Protein AF-A0A0A5GGN8-F1 (afdb_monomer_lite)

InterPro domains:
  IPR056944 Tubby, C-terminal domain-like [PF23728] (2-121)

Radius of gyration: 14.26 Å; chains: 1; bounding box: 34×35×41 Å

Secondary structure (DSSP, 8-state):
-EEEEE-TTS-EEEEEEE---TTS--EEEEEEEETTEEEEEEEE----TTT-EEEEEEETTEEEEEEE-TTS-EEEEETTEEEEEEE---PTTT--EEEE--GGGGGGHHHHHHHHHHHHH--

Structure (mmCIF, N/CA/C/O backbone):
data_AF-A0A0A5GGN8-F1
#
_entry.id   AF-A0A0A5GGN8-F1
#
loop_
_atom_site.group_PDB
_atom_site.id
_atom_site.type_symbol
_atom_site.label_atom_id
_atom_site.label_alt_id
_atom_site.label_comp_id
_atom_site.label_asym_id
_atom_site.label_entity_id
_atom_site.label_seq_id
_atom_site.pdbx_PDB_ins_code
_atom_site.Cartn_x
_atom_site.Cartn_y
_atom_site.Cartn_z
_atom_site.occupancy
_atom_site.B_iso_or_equiv
_atom_site.auth_seq_id
_atom_site.auth_comp_id
_atom_site.auth_asym_id
_atom_site.auth_atom_id
_atom_site.pdbx_PDB_model_num
ATOM 1 N N . MET A 1 1 ? 12.931 9.488 -6.369 1.00 55.62 1 MET A N 1
ATOM 2 C CA . MET A 1 1 ? 13.111 8.189 -7.043 1.00 55.62 1 MET A CA 1
ATOM 3 C C . MET A 1 1 ? 11.741 7.690 -7.489 1.00 55.62 1 MET A C 1
ATOM 5 O O . MET A 1 1 ? 10.771 8.008 -6.806 1.00 55.62 1 MET A O 1
ATOM 9 N N . ASN A 1 2 ? 11.648 7.001 -8.629 1.00 77.00 2 ASN A N 1
ATOM 10 C CA . ASN A 1 2 ? 10.396 6.397 -9.100 1.00 77.00 2 ASN A CA 1
ATOM 11 C C . ASN A 1 2 ? 10.484 4.890 -8.846 1.00 77.00 2 ASN A C 1
ATOM 13 O O . ASN A 1 2 ? 11.483 4.284 -9.232 1.00 77.00 2 ASN A O 1
ATOM 17 N N . TYR A 1 3 ? 9.489 4.304 -8.186 1.00 88.38 3 TYR A N 1
ATOM 18 C CA . TYR A 1 3 ? 9.378 2.851 -8.049 1.00 88.38 3 TYR A CA 1
ATOM 19 C C . TYR A 1 3 ? 8.336 2.343 -9.040 1.00 88.38 3 TYR A C 1
ATOM 21 O O . TYR A 1 3 ? 7.300 2.978 -9.224 1.00 88.38 3 TYR A O 1
ATOM 29 N N . GLN A 1 4 ? 8.631 1.229 -9.702 1.00 93.38 4 GLN A N 1
ATOM 30 C CA . GLN A 1 4 ? 7.797 0.667 -10.755 1.00 93.38 4 GLN A CA 1
ATOM 31 C C . GLN A 1 4 ? 7.726 -0.848 -10.600 1.00 93.38 4 GLN A C 1
ATOM 33 O O . GLN A 1 4 ? 8.740 -1.499 -10.349 1.00 93.38 4 GLN A O 1
ATOM 38 N N . VAL A 1 5 ? 6.532 -1.391 -10.809 1.00 93.00 5 VAL A N 1
ATOM 39 C CA . VAL A 1 5 ? 6.290 -2.824 -10.973 1.00 93.00 5 VAL A CA 1
ATOM 40 C C . VAL A 1 5 ? 5.745 -3.042 -12.376 1.00 93.00 5 VAL A C 1
ATOM 42 O O . VAL A 1 5 ? 4.885 -2.283 -12.836 1.00 93.00 5 VAL A O 1
ATOM 45 N N . THR A 1 6 ? 6.249 -4.067 -13.057 1.00 94.50 6 THR A N 1
ATOM 46 C CA . THR A 1 6 ? 5.757 -4.487 -14.371 1.00 94.50 6 THR A CA 1
ATOM 47 C C . THR A 1 6 ? 5.229 -5.909 -14.332 1.00 94.50 6 THR A C 1
ATOM 49 O O . THR A 1 6 ? 5.710 -6.728 -13.549 1.00 94.50 6 THR A O 1
ATOM 52 N N . ASP A 1 7 ? 4.278 -6.209 -15.209 1.00 92.12 7 ASP A N 1
ATOM 53 C CA . ASP A 1 7 ? 3.859 -7.580 -15.479 1.00 92.12 7 ASP A CA 1
ATOM 54 C C . ASP A 1 7 ? 4.914 -8.348 -16.310 1.00 92.12 7 ASP A C 1
ATOM 56 O O . ASP A 1 7 ? 5.988 -7.836 -16.650 1.00 92.12 7 ASP A O 1
ATOM 60 N N . ALA A 1 8 ? 4.595 -9.595 -16.667 1.00 93.31 8 ALA A N 1
ATOM 61 C CA . ALA A 1 8 ? 5.447 -10.438 -17.507 1.00 93.31 8 ALA A CA 1
ATOM 62 C C . ALA A 1 8 ? 5.650 -9.892 -18.938 1.00 93.31 8 ALA A C 1
ATOM 64 O O . ALA A 1 8 ? 6.623 -10.253 -19.598 1.00 93.31 8 ALA A O 1
ATOM 65 N N . ASN A 1 9 ? 4.763 -9.010 -19.406 1.00 94.56 9 ASN A N 1
ATOM 66 C CA . ASN A 1 9 ? 4.820 -8.365 -20.718 1.00 94.56 9 ASN A CA 1
ATOM 67 C C . ASN A 1 9 ? 5.531 -7.001 -20.674 1.00 94.56 9 ASN A C 1
ATOM 69 O O . ASN A 1 9 ? 5.487 -6.258 -21.655 1.00 94.56 9 ASN A O 1
ATOM 73 N N . GLN A 1 10 ? 6.175 -6.667 -19.549 1.00 92.38 10 GLN A N 1
ATOM 74 C CA . GLN A 1 10 ? 6.828 -5.378 -19.293 1.00 92.38 10 GLN A CA 1
ATOM 75 C C . GLN A 1 10 ? 5.862 -4.180 -19.276 1.00 92.38 10 GLN A C 1
ATOM 77 O O . GLN A 1 10 ? 6.298 -3.031 -19.367 1.00 92.38 10 GLN A O 1
ATOM 82 N N . GLN A 1 11 ? 4.558 -4.422 -19.126 1.00 92.38 11 GLN A N 1
ATOM 83 C CA . GLN A 1 11 ? 3.569 -3.367 -18.937 1.00 92.38 11 GLN A CA 1
ATOM 84 C C . GLN A 1 11 ? 3.598 -2.890 -17.491 1.00 92.38 11 GLN A C 1
ATOM 86 O O . GLN A 1 11 ? 3.710 -3.690 -16.562 1.00 92.38 11 GLN A O 1
ATOM 91 N N . VAL A 1 12 ? 3.510 -1.576 -17.289 1.00 92.81 12 VAL A N 1
ATOM 92 C CA . VAL A 1 12 ? 3.482 -0.981 -15.950 1.00 92.81 12 VAL A CA 1
ATOM 93 C C . VAL A 1 12 ? 2.171 -1.342 -15.268 1.00 92.81 12 VAL A C 1
ATOM 95 O O . VAL A 1 12 ? 1.111 -0.992 -15.770 1.00 92.81 12 VAL A O 1
ATOM 98 N N . VAL A 1 13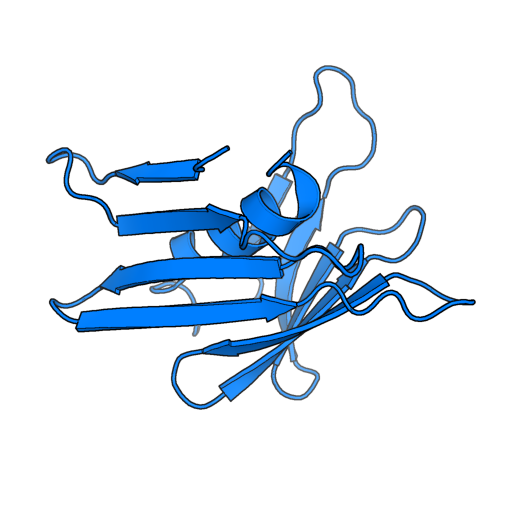 ? 2.253 -1.990 -14.106 1.00 95.25 13 VAL A N 1
ATOM 99 C CA . VAL A 1 13 ? 1.082 -2.279 -13.260 1.00 95.25 13 VAL A CA 1
ATOM 100 C C . VAL A 1 13 ? 1.015 -1.346 -12.061 1.00 95.25 13 VAL A C 1
ATOM 102 O O . VAL A 1 13 ? -0.068 -1.001 -11.612 1.00 95.25 13 VAL A O 1
ATOM 105 N N . PHE A 1 14 ? 2.162 -0.881 -11.569 1.00 95.88 14 PHE A N 1
ATOM 106 C CA . PHE A 1 14 ? 2.241 0.077 -10.473 1.00 95.88 14 PHE A CA 1
ATOM 107 C C . PHE A 1 14 ? 3.392 1.047 -10.714 1.00 95.88 14 PHE A C 1
ATOM 109 O O . PHE A 1 14 ? 4.488 0.639 -11.107 1.00 95.88 14 PHE A O 1
ATOM 116 N N . LEU A 1 15 ? 3.162 2.322 -10.434 1.00 94.75 15 LEU A N 1
ATOM 117 C CA . LEU A 1 15 ? 4.159 3.377 -10.504 1.00 94.75 15 LEU A CA 1
ATOM 118 C C . LEU A 1 15 ? 3.982 4.310 -9.315 1.00 94.75 15 LEU A C 1
ATOM 120 O O . LEU A 1 15 ? 2.885 4.801 -9.080 1.00 94.75 15 LEU A O 1
ATOM 124 N N . SER A 1 16 ? 5.065 4.624 -8.612 1.00 93.75 16 SER A N 1
ATOM 125 C CA . SER A 1 16 ? 5.063 5.699 -7.629 1.00 93.75 16 SER A CA 1
ATOM 126 C C . SER A 1 16 ? 6.058 6.791 -7.975 1.00 93.75 16 SER A C 1
ATOM 128 O O . SER A 1 16 ? 7.189 6.545 -8.405 1.00 93.75 16 SER A O 1
ATOM 130 N N . LYS A 1 17 ? 5.610 8.031 -7.785 1.00 90.88 17 LYS A N 1
ATOM 131 C CA . LYS A 1 17 ? 6.387 9.247 -8.001 1.00 90.88 17 LYS A CA 1
ATOM 132 C C . LYS A 1 17 ? 6.319 10.100 -6.752 1.00 90.88 17 LYS A C 1
ATOM 134 O O . LYS A 1 17 ? 5.241 10.458 -6.286 1.00 90.88 17 LYS A O 1
ATOM 139 N N . LYS A 1 18 ? 7.481 10.467 -6.224 1.00 87.06 18 LYS A N 1
ATOM 140 C CA . LYS A 1 18 ? 7.575 11.447 -5.141 1.00 87.06 18 LYS A CA 1
ATOM 141 C C . LYS A 1 18 ? 7.121 12.811 -5.662 1.00 87.06 18 LYS A C 1
ATOM 143 O O . LYS A 1 18 ? 7.646 13.281 -6.670 1.00 87.06 18 LYS A O 1
ATOM 148 N N . ALA A 1 19 ? 6.169 13.440 -4.986 1.00 81.94 19 ALA A N 1
ATOM 149 C CA . ALA A 1 19 ? 5.755 14.793 -5.312 1.00 81.94 19 ALA A CA 1
ATOM 150 C C . ALA A 1 19 ? 6.814 15.788 -4.821 1.00 81.94 19 ALA A C 1
ATOM 152 O O . ALA A 1 19 ? 7.322 15.694 -3.698 1.00 81.94 19 ALA A O 1
ATOM 153 N N . THR A 1 20 ? 7.153 16.753 -5.668 1.00 68.75 20 THR A N 1
ATOM 154 C CA . THR A 1 20 ? 8.090 17.821 -5.324 1.00 68.75 20 THR A CA 1
ATOM 155 C C . THR A 1 20 ? 7.342 18.856 -4.492 1.00 68.75 20 THR A C 1
ATOM 157 O O . THR A 1 20 ? 6.609 19.673 -5.040 1.00 68.75 20 THR A O 1
ATOM 160 N N . ASN A 1 21 ? 7.487 18.809 -3.167 1.00 63.97 21 ASN A N 1
ATOM 161 C CA . ASN A 1 21 ? 6.842 19.775 -2.281 1.00 63.97 21 ASN A CA 1
ATOM 162 C C . ASN A 1 21 ? 7.882 20.556 -1.452 1.00 63.97 21 ASN A C 1
ATOM 164 O O . ASN A 1 21 ? 8.660 19.929 -0.729 1.00 63.97 21 ASN A O 1
ATOM 168 N N . PRO A 1 22 ? 7.904 21.904 -1.516 1.00 57.00 22 PRO A N 1
ATOM 169 C CA . PRO A 1 22 ? 8.815 22.736 -0.725 1.00 57.00 22 PRO A CA 1
ATOM 170 C C . PRO A 1 22 ? 8.526 22.754 0.791 1.00 57.00 22 PRO A C 1
ATOM 172 O O . PRO A 1 22 ? 9.343 23.268 1.548 1.00 57.00 22 PRO A O 1
ATOM 175 N N . PHE A 1 23 ? 7.406 22.187 1.264 1.00 60.88 23 PHE A N 1
ATOM 176 C CA . PHE A 1 23 ? 6.967 22.265 2.670 1.00 60.88 23 PHE A CA 1
ATOM 177 C C . PHE A 1 23 ? 7.261 21.011 3.530 1.00 60.88 23 PHE A C 1
ATOM 179 O O . PHE A 1 23 ? 6.532 20.719 4.476 1.00 60.88 23 PHE A O 1
ATOM 186 N N . ASN A 1 24 ? 8.332 20.262 3.233 1.00 60.44 24 ASN A N 1
ATOM 187 C CA . ASN A 1 24 ? 8.883 19.145 4.035 1.00 60.44 24 ASN A CA 1
ATOM 188 C C . ASN A 1 24 ? 7.985 17.917 4.314 1.00 60.44 24 ASN A C 1
ATOM 190 O O . ASN A 1 24 ? 8.461 16.958 4.925 1.00 60.44 24 ASN A O 1
ATOM 194 N N . ARG A 1 25 ? 6.726 17.873 3.863 1.00 72.25 25 ARG A N 1
ATOM 195 C CA . ARG A 1 25 ? 5.887 16.664 3.967 1.00 72.25 25 ARG A CA 1
ATOM 196 C C . ARG A 1 25 ? 6.148 15.731 2.791 1.00 72.25 25 ARG A C 1
ATOM 198 O O . ARG A 1 25 ? 6.085 16.162 1.639 1.00 72.25 25 ARG A O 1
ATOM 205 N N . ARG A 1 26 ? 6.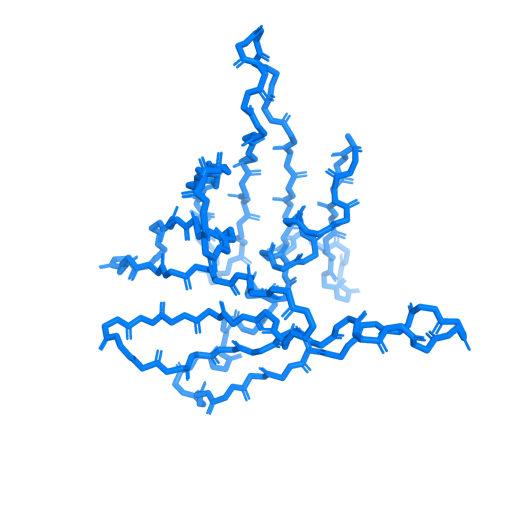424 14.453 3.074 1.00 78.69 26 ARG A N 1
ATOM 206 C CA . ARG A 1 26 ? 6.573 13.433 2.030 1.00 78.69 26 ARG A CA 1
ATOM 207 C C . ARG A 1 26 ? 5.210 13.185 1.397 1.00 78.69 26 ARG A C 1
ATOM 209 O O . ARG A 1 26 ? 4.228 12.931 2.086 1.00 78.69 26 ARG A O 1
ATOM 216 N N . GLN A 1 27 ? 5.160 13.307 0.083 1.00 86.25 27 GLN A N 1
ATOM 217 C CA . GLN A 1 27 ? 3.962 13.073 -0.701 1.00 86.25 27 GLN A CA 1
ATOM 218 C C . GLN A 1 27 ? 4.333 12.215 -1.897 1.00 86.25 27 GLN A C 1
ATOM 220 O O . GLN A 1 27 ? 5.403 12.399 -2.485 1.00 86.25 27 GLN A O 1
ATOM 225 N N . TYR A 1 28 ? 3.448 11.297 -2.255 1.00 89.06 28 TYR A N 1
ATOM 226 C CA . TYR A 1 28 ? 3.645 10.387 -3.370 1.00 89.06 28 TYR A CA 1
ATOM 227 C C . TYR A 1 28 ? 2.368 10.307 -4.201 1.00 89.06 28 TYR A C 1
ATOM 229 O O . TYR A 1 28 ? 1.270 10.198 -3.660 1.00 89.06 28 TYR A O 1
ATOM 237 N N . HIS A 1 29 ? 2.526 10.355 -5.518 1.00 92.44 29 HIS A N 1
ATOM 238 C CA . HIS A 1 29 ? 1.483 10.011 -6.474 1.00 92.44 29 HIS A CA 1
ATOM 239 C C . HIS A 1 29 ? 1.703 8.569 -6.905 1.00 92.44 29 HIS A C 1
ATOM 241 O O . HIS A 1 29 ? 2.788 8.232 -7.390 1.00 92.44 29 HIS A O 1
ATOM 247 N N . LEU A 1 30 ? 0.699 7.730 -6.684 1.00 94.19 30 LEU A N 1
ATOM 248 C CA . LEU A 1 30 ? 0.693 6.331 -7.084 1.00 94.19 30 LEU A CA 1
ATOM 249 C C . LEU A 1 30 ? -0.272 6.178 -8.256 1.00 94.19 30 LEU A C 1
ATOM 251 O O . LEU A 1 30 ? -1.395 6.672 -8.187 1.00 94.19 30 LEU A O 1
ATOM 255 N N . SER A 1 31 ? 0.158 5.474 -9.291 1.00 94.88 31 SER A N 1
ATOM 256 C CA . SER A 1 31 ? -0.684 5.055 -10.408 1.00 94.88 31 SER A CA 1
ATOM 257 C C . SER A 1 31 ? -0.693 3.532 -10.437 1.00 94.88 31 SER A C 1
ATOM 259 O O . SER A 1 31 ? 0.371 2.908 -10.485 1.00 94.88 31 SER A O 1
ATOM 261 N N . TYR A 1 32 ? -1.881 2.940 -10.384 1.00 95.69 32 TYR A N 1
ATOM 262 C CA . TYR A 1 32 ? -2.087 1.499 -10.465 1.00 95.69 32 TYR A CA 1
ATOM 263 C C . TYR A 1 32 ? -2.964 1.174 -11.669 1.00 95.69 32 TYR A C 1
ATOM 265 O O . TYR A 1 32 ? -4.040 1.748 -11.821 1.00 95.69 32 TYR A O 1
ATOM 273 N N . PHE A 1 33 ? -2.488 0.280 -12.531 1.00 93.62 33 PHE A N 1
ATOM 274 C CA . PHE A 1 33 ? -3.135 -0.060 -13.793 1.00 93.62 33 PHE A CA 1
ATOM 275 C C . PHE A 1 33 ? -3.728 -1.462 -13.687 1.00 93.62 33 PHE A C 1
ATOM 277 O O . PHE A 1 33 ? -2.992 -2.446 -13.585 1.00 93.62 33 PHE A O 1
ATOM 284 N N . LYS A 1 34 ? -5.058 -1.553 -13.707 1.00 89.50 34 LYS A N 1
ATOM 285 C CA . LYS A 1 34 ? -5.802 -2.810 -13.571 1.00 89.50 34 LYS A CA 1
ATOM 286 C C . LYS A 1 34 ? -7.043 -2.756 -14.452 1.00 89.50 34 LYS A C 1
ATOM 288 O O . LYS A 1 34 ? -7.698 -1.729 -14.521 1.00 89.50 34 LYS A O 1
ATOM 293 N N . ASN A 1 35 ? -7.372 -3.854 -15.135 1.00 87.00 35 ASN A N 1
ATOM 294 C CA . ASN A 1 35 ? -8.592 -3.972 -15.951 1.00 87.00 35 ASN A CA 1
ATOM 295 C C . ASN A 1 35 ? -8.792 -2.838 -16.986 1.00 87.00 35 ASN A C 1
ATOM 297 O O . ASN A 1 35 ? -9.918 -2.430 -17.245 1.00 87.00 35 ASN A O 1
ATOM 301 N N . ASN A 1 36 ? -7.706 -2.347 -17.598 1.00 85.38 36 ASN A N 1
ATOM 302 C CA . ASN A 1 36 ? -7.680 -1.177 -18.497 1.00 85.38 36 ASN A CA 1
ATOM 303 C C . ASN A 1 36 ? -8.080 0.163 -17.848 1.00 85.38 36 ASN A C 1
ATOM 305 O O . ASN A 1 36 ? -8.300 1.144 -18.559 1.00 85.38 36 ASN A O 1
ATOM 309 N N . GLU A 1 37 ? -8.123 0.226 -16.522 1.00 88.69 37 GLU A N 1
ATOM 310 C CA . GLU A 1 37 ? -8.352 1.440 -15.749 1.00 88.69 37 GLU A CA 1
ATOM 311 C C . GLU A 1 37 ? -7.065 1.879 -15.044 1.00 88.69 37 GLU A C 1
ATOM 313 O O . GLU A 1 37 ? -6.221 1.066 -14.652 1.00 88.69 37 GLU A O 1
ATOM 318 N N . GLU A 1 38 ? -6.908 3.195 -14.900 1.00 92.81 38 GLU A N 1
ATOM 319 C CA . GLU A 1 38 ? -5.843 3.802 -14.108 1.00 92.81 38 GLU A CA 1
ATOM 320 C C . GLU A 1 38 ? -6.432 4.338 -12.803 1.00 92.81 38 GLU A C 1
ATOM 322 O O . GLU A 1 38 ? -7.254 5.256 -12.793 1.00 92.81 38 GLU A O 1
ATOM 327 N N . HIS A 1 39 ? -5.959 3.796 -11.688 1.00 92.38 39 HIS A N 1
ATOM 328 C CA . HIS A 1 39 ? -6.305 4.253 -10.353 1.00 92.38 39 HIS A CA 1
ATOM 329 C C . HIS A 1 39 ? -5.189 5.150 -9.825 1.00 92.38 39 HIS A C 1
ATOM 331 O O . HIS A 1 39 ? -4.067 4.698 -9.582 1.00 92.38 39 HIS A O 1
ATOM 337 N N . ASN A 1 40 ? -5.506 6.430 -9.642 1.00 92.69 40 ASN A N 1
ATOM 338 C CA . ASN A 1 40 ? -4.579 7.422 -9.118 1.00 92.69 40 ASN A CA 1
ATOM 339 C C . ASN A 1 40 ? -4.820 7.643 -7.626 1.00 92.69 40 ASN A C 1
ATOM 341 O O . ASN A 1 40 ? -5.924 7.991 -7.215 1.00 92.69 40 ASN A O 1
ATOM 345 N N . VAL A 1 41 ? -3.769 7.470 -6.828 1.00 92.56 41 VAL A N 1
ATOM 346 C CA . VAL A 1 41 ? -3.817 7.591 -5.369 1.00 92.56 41 VAL A CA 1
ATOM 347 C C . VAL A 1 41 ? -2.796 8.619 -4.909 1.00 92.56 41 VAL A C 1
ATOM 349 O O . VAL A 1 41 ? -1.632 8.602 -5.318 1.00 92.56 41 VAL A O 1
ATOM 352 N N . HIS A 1 42 ? -3.228 9.529 -4.038 1.00 89.88 42 HIS A N 1
ATOM 353 C CA . HIS A 1 42 ? -2.352 10.509 -3.406 1.00 89.88 42 HIS A CA 1
ATOM 354 C C . HIS A 1 42 ? -2.059 10.074 -1.975 1.00 89.88 42 HIS A C 1
ATOM 356 O O . HIS A 1 42 ? -2.942 10.065 -1.125 1.00 89.88 42 HIS A O 1
ATOM 362 N N . LEU A 1 43 ? -0.805 9.709 -1.717 1.00 88.19 43 LEU A N 1
ATOM 363 C CA . LEU A 1 43 ? -0.337 9.324 -0.393 1.00 88.19 43 LEU A CA 1
ATOM 364 C C . LEU A 1 43 ? 0.367 10.519 0.253 1.00 88.19 43 LEU A C 1
ATOM 366 O O . LEU A 1 43 ? 1.376 11.008 -0.267 1.00 88.19 43 LEU A O 1
ATOM 370 N N . ILE A 1 44 ? -0.155 10.990 1.384 1.00 82.06 44 ILE A N 1
ATOM 371 C CA . ILE A 1 44 ? 0.393 12.130 2.126 1.00 82.06 44 ILE A CA 1
ATOM 372 C C . ILE A 1 44 ? 0.855 11.637 3.492 1.00 82.06 44 ILE A C 1
ATOM 374 O O . ILE A 1 44 ? 0.031 11.285 4.330 1.00 82.06 44 ILE A O 1
ATOM 378 N N . ASP A 1 45 ? 2.162 11.660 3.746 1.00 73.12 45 ASP A N 1
ATOM 379 C CA . ASP A 1 45 ? 2.716 11.302 5.052 1.00 73.12 45 ASP A CA 1
ATOM 380 C C . ASP A 1 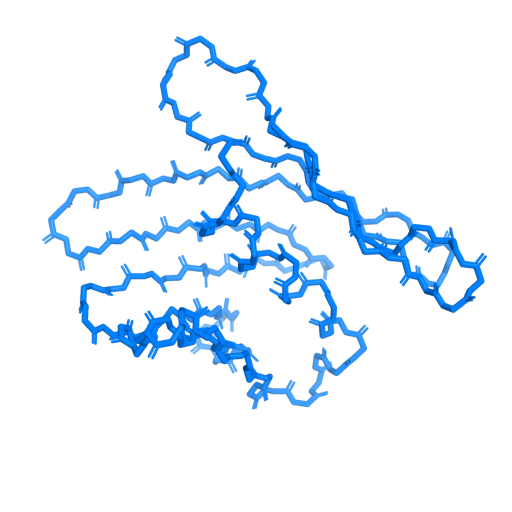45 ? 2.283 12.342 6.099 1.00 73.12 45 ASP A C 1
ATOM 382 O O . ASP A 1 45 ? 2.817 13.458 6.171 1.00 73.12 45 ASP A O 1
ATOM 386 N N . GLN A 1 46 ? 1.250 12.002 6.869 1.00 65.81 46 GLN A N 1
ATOM 387 C CA . GLN A 1 46 ? 0.777 12.794 7.993 1.00 65.81 46 GLN A CA 1
ATOM 388 C C . GLN A 1 46 ? 1.522 12.307 9.234 1.00 65.81 46 GLN A C 1
ATOM 390 O O . GLN A 1 46 ? 1.126 11.357 9.894 1.00 65.81 46 GLN A O 1
ATOM 395 N N . LYS A 1 47 ? 2.649 12.944 9.558 1.00 60.47 47 LYS A N 1
ATOM 396 C CA . LYS A 1 47 ? 3.333 12.657 10.822 1.00 60.47 47 LYS A CA 1
ATOM 397 C C . LYS A 1 47 ? 2.498 13.196 11.979 1.00 60.47 47 LYS A C 1
ATOM 399 O O . LYS A 1 47 ? 2.548 14.394 12.264 1.00 60.47 47 LYS A O 1
ATOM 404 N N . THR A 1 48 ? 1.750 12.330 12.644 1.00 54.09 48 THR A N 1
ATOM 405 C CA . THR A 1 4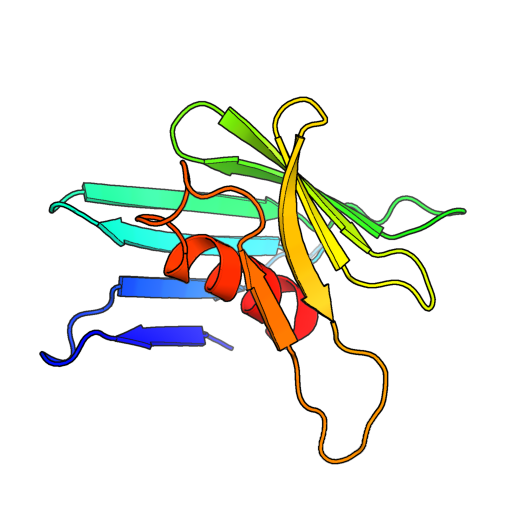8 ? 1.122 12.639 13.929 1.00 54.09 48 THR A CA 1
ATOM 406 C C . THR A 1 48 ? 2.129 12.341 15.034 1.00 54.09 48 THR A C 1
ATOM 408 O O . THR A 1 48 ? 2.544 11.206 15.243 1.00 54.09 48 THR A O 1
ATOM 411 N N . PHE A 1 49 ? 2.588 13.396 15.703 1.00 49.97 49 PHE A N 1
ATOM 412 C CA . PHE A 1 49 ? 3.454 13.286 16.871 1.00 49.97 49 PHE A CA 1
ATOM 413 C C . PHE A 1 49 ? 2.735 12.521 18.000 1.00 49.97 49 PHE A C 1
ATOM 415 O O . PHE A 1 49 ? 1.539 12.707 18.209 1.00 49.97 49 PHE A O 1
ATOM 422 N N . ASP A 1 50 ? 3.520 11.696 18.697 1.00 49.47 50 ASP A N 1
ATOM 423 C CA . ASP A 1 50 ? 3.317 11.062 20.013 1.00 49.47 50 ASP A CA 1
ATOM 424 C C . ASP A 1 50 ? 2.994 9.555 20.105 1.00 49.47 50 ASP A C 1
ATOM 426 O O . ASP A 1 50 ? 3.354 8.980 21.130 1.00 49.47 50 ASP A O 1
ATOM 430 N N . LEU A 1 51 ? 2.448 8.849 19.096 1.00 54.53 51 LEU A N 1
ATOM 431 C CA . LEU A 1 51 ? 2.104 7.405 19.257 1.00 54.53 51 LEU A CA 1
ATOM 432 C C . LEU A 1 51 ? 2.315 6.481 18.031 1.00 54.53 51 LEU A C 1
ATOM 434 O O . LEU A 1 51 ? 2.052 5.280 18.119 1.00 54.53 51 LEU A O 1
ATOM 438 N N . GLY A 1 52 ? 2.808 6.995 16.902 1.00 64.06 52 GLY A N 1
ATOM 439 C CA . GLY A 1 52 ? 3.027 6.228 15.665 1.00 64.06 52 GLY A CA 1
ATOM 440 C C . GLY A 1 52 ? 2.836 7.091 14.417 1.00 64.06 52 GLY A C 1
ATOM 441 O O . GLY A 1 52 ? 2.356 8.216 14.517 1.00 64.06 52 GLY A O 1
ATOM 442 N N . GLU A 1 53 ? 3.222 6.587 13.245 1.00 75.31 53 GLU A N 1
ATOM 443 C CA . GLU A 1 53 ? 2.954 7.254 11.965 1.00 75.31 53 GLU A CA 1
ATOM 444 C C . GLU A 1 53 ? 1.669 6.671 11.361 1.00 75.31 53 GLU A C 1
ATOM 446 O O . GLU A 1 53 ? 1.589 5.463 11.135 1.00 75.31 53 GLU A O 1
ATOM 451 N N . THR A 1 54 ? 0.667 7.515 11.105 1.00 83.12 54 THR A N 1
ATOM 452 C CA . THR A 1 54 ? -0.571 7.114 10.424 1.00 83.12 54 THR A CA 1
ATOM 453 C C . THR A 1 54 ? -0.778 7.998 9.206 1.00 83.12 54 THR A C 1
ATOM 455 O O . THR A 1 54 ? -0.772 9.220 9.308 1.00 83.12 54 THR A O 1
ATOM 458 N N . THR A 1 55 ? -1.000 7.391 8.048 1.00 87.25 55 THR A N 1
ATOM 459 C CA . THR A 1 55 ? -1.381 8.095 6.821 1.00 87.25 55 THR A CA 1
ATOM 460 C C . THR A 1 55 ? -2.664 7.496 6.272 1.00 87.25 55 THR A C 1
ATOM 462 O O . THR A 1 55 ? -2.918 6.303 6.430 1.00 87.25 55 THR A O 1
ATOM 465 N N . THR A 1 56 ? -3.485 8.325 5.640 1.00 90.94 56 THR A N 1
ATOM 466 C CA . THR A 1 56 ? -4.699 7.883 4.963 1.00 90.94 56 THR A CA 1
ATOM 467 C C . THR A 1 56 ? -4.574 8.077 3.463 1.00 90.94 56 THR A C 1
ATOM 469 O O . THR A 1 56 ? -3.874 8.979 2.991 1.00 90.94 56 THR A O 1
ATOM 472 N N . PHE A 1 57 ? -5.241 7.212 2.707 1.00 92.06 57 PHE A N 1
ATOM 473 C CA . PHE A 1 57 ? -5.321 7.316 1.256 1.00 92.06 57 PHE A CA 1
ATOM 474 C C . PHE A 1 57 ? -6.650 6.760 0.745 1.00 92.06 57 PHE A C 1
ATOM 476 O O . PHE A 1 57 ? -7.201 5.823 1.319 1.00 92.06 57 PHE A O 1
ATOM 483 N N . ASP A 1 58 ? -7.138 7.324 -0.356 1.00 93.56 58 ASP A N 1
ATOM 484 C CA . ASP A 1 58 ? -8.36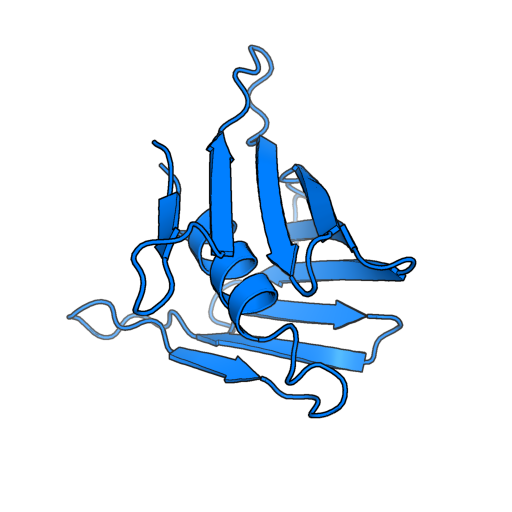9 6.879 -1.004 1.00 93.56 58 ASP A CA 1
ATOM 485 C C . ASP A 1 58 ? -8.047 5.986 -2.202 1.00 93.56 58 ASP A C 1
ATOM 487 O O . ASP A 1 58 ? -7.210 6.324 -3.042 1.00 93.56 58 ASP A O 1
ATOM 491 N N . TYR A 1 59 ? -8.717 4.840 -2.286 1.00 93.62 59 TYR A N 1
ATOM 492 C CA . TYR A 1 59 ? -8.564 3.879 -3.373 1.00 93.62 59 TYR A CA 1
ATOM 493 C C . TYR A 1 59 ? -9.873 3.122 -3.615 1.00 93.62 59 TYR A C 1
ATOM 495 O O . TYR A 1 59 ? -10.537 2.696 -2.674 1.00 93.62 59 TYR A O 1
ATOM 503 N N . ASN A 1 60 ? -10.256 2.956 -4.883 1.00 90.25 60 ASN A N 1
ATOM 504 C CA . ASN A 1 60 ? -11.440 2.191 -5.295 1.00 90.25 60 ASN A CA 1
ATOM 505 C C . ASN A 1 60 ? -12.722 2.511 -4.481 1.00 90.25 60 ASN A C 1
ATOM 507 O O . ASN A 1 60 ? -13.432 1.624 -4.012 1.00 90.25 60 ASN A O 1
ATOM 511 N N . GLY A 1 61 ? -12.982 3.803 -4.247 1.00 89.19 61 GLY A N 1
ATOM 512 C CA . GLY A 1 61 ? -14.167 4.275 -3.520 1.00 89.19 61 GLY A CA 1
ATOM 513 C C . GLY A 1 61 ? -14.141 4.083 -1.997 1.00 89.19 61 GLY A C 1
ATOM 514 O O . GLY A 1 61 ? -15.162 4.318 -1.357 1.00 89.19 61 GLY A O 1
ATOM 515 N N . GLY A 1 62 ? -13.013 3.675 -1.409 1.00 92.62 62 GLY A N 1
ATOM 516 C CA . GLY A 1 62 ? -12.834 3.563 0.040 1.00 92.62 62 GLY A CA 1
ATOM 517 C C . GLY A 1 62 ? -11.620 4.332 0.554 1.00 92.62 62 GLY A C 1
ATOM 518 O O . GLY A 1 62 ? -10.658 4.547 -0.182 1.00 92.62 62 GLY A O 1
ATOM 519 N N . THR A 1 63 ? -11.662 4.701 1.833 1.00 94.44 63 THR A N 1
ATOM 520 C CA . THR A 1 63 ? -10.538 5.318 2.548 1.00 94.44 63 THR A CA 1
ATOM 521 C C . THR A 1 63 ? -9.823 4.264 3.384 1.00 94.44 63 THR A C 1
ATOM 523 O O . THR A 1 63 ? -10.452 3.513 4.131 1.00 94.44 63 THR A O 1
ATOM 526 N N . TYR A 1 64 ? -8.503 4.222 3.264 1.00 94.88 64 TYR A N 1
ATOM 527 C CA . TYR A 1 64 ? -7.638 3.281 3.960 1.00 94.88 64 TYR A CA 1
ATOM 528 C C . TYR A 1 64 ? -6.718 4.018 4.922 1.00 94.88 64 TYR A C 1
ATOM 530 O O . TYR A 1 64 ? -6.326 5.161 4.684 1.00 94.88 64 TYR A O 1
ATOM 538 N N . GLU A 1 65 ? -6.326 3.322 5.980 1.00 93.50 65 GLU A N 1
ATOM 539 C CA . GLU A 1 65 ? -5.377 3.786 6.983 1.00 93.50 65 GLU A CA 1
ATOM 540 C C . GLU A 1 65 ? -4.121 2.921 6.906 1.00 93.50 65 GLU A C 1
ATOM 542 O O . GLU A 1 65 ? -4.189 1.718 7.150 1.00 93.50 65 GLU A O 1
ATOM 547 N N . LEU A 1 66 ? -2.970 3.515 6.593 1.00 93.19 66 LEU A N 1
ATOM 548 C CA . LEU A 1 66 ? -1.667 2.886 6.785 1.00 93.19 66 LEU A CA 1
ATOM 549 C C . LEU A 1 66 ? -1.112 3.337 8.128 1.00 93.19 66 LEU A C 1
ATOM 551 O O . LEU A 1 66 ? -0.915 4.529 8.362 1.00 93.19 66 LEU A O 1
ATOM 555 N N . ILE A 1 67 ? -0.840 2.371 8.996 1.00 90.81 67 ILE A N 1
ATOM 556 C CA . ILE A 1 67 ? -0.403 2.599 10.370 1.00 90.81 67 ILE A CA 1
ATOM 557 C C . ILE A 1 67 ? 0.964 1.943 10.559 1.00 90.81 67 ILE A C 1
ATOM 559 O O . ILE A 1 67 ? 1.140 0.753 10.287 1.00 90.81 67 ILE A O 1
ATOM 563 N N . LYS A 1 68 ? 1.933 2.710 11.061 1.00 86.44 68 LYS A N 1
ATOM 564 C CA . LYS A 1 68 ? 3.243 2.230 11.503 1.00 86.44 68 LYS A CA 1
ATOM 565 C C . LYS A 1 68 ? 3.475 2.611 12.960 1.00 86.44 68 LYS A C 1
ATOM 567 O O . LYS A 1 68 ? 3.780 3.759 13.282 1.00 86.44 68 LYS A O 1
ATOM 572 N N . GLN A 1 69 ? 3.435 1.613 13.835 1.00 81.94 69 GLN A N 1
ATOM 573 C CA . GLN A 1 69 ? 3.860 1.761 15.225 1.00 81.94 69 GLN A CA 1
ATOM 574 C C . GLN A 1 69 ? 5.331 1.337 15.398 1.00 81.94 69 GLN A C 1
ATOM 576 O O . GLN A 1 69 ? 5.841 0.512 14.623 1.00 81.94 69 GLN A O 1
ATOM 581 N N . PRO A 1 70 ? 6.076 1.917 16.357 1.00 75.69 70 PRO A N 1
ATOM 582 C CA . PRO A 1 70 ? 7.430 1.470 16.679 1.00 75.69 70 PRO A CA 1
ATOM 583 C C . PRO A 1 70 ? 7.446 -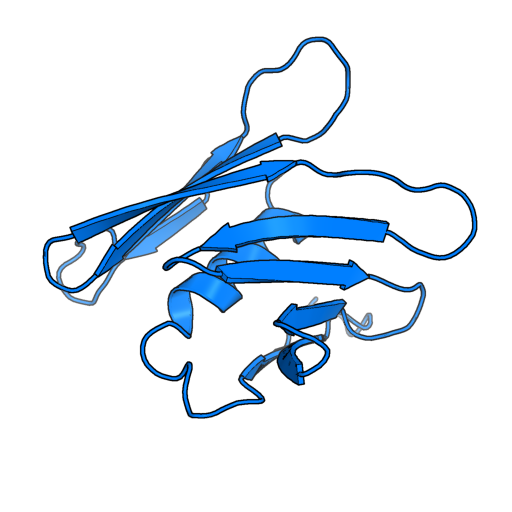0.015 17.059 1.00 75.69 70 PRO A C 1
ATOM 585 O O . PRO A 1 70 ? 6.586 -0.460 17.802 1.00 75.69 70 PRO A O 1
ATOM 588 N N . LEU A 1 71 ? 8.437 -0.770 16.568 1.00 75.81 71 LEU A N 1
ATOM 589 C CA . LEU A 1 71 ? 8.642 -2.203 16.871 1.00 75.81 71 LEU A CA 1
ATOM 590 C C . LEU A 1 71 ? 7.507 -3.164 16.467 1.00 75.81 71 LEU A C 1
ATOM 592 O O . LEU A 1 71 ? 7.640 -4.366 16.672 1.00 75.81 71 LEU A O 1
ATOM 596 N N . GLU A 1 72 ? 6.447 -2.667 15.837 1.00 83.69 72 GLU A N 1
ATOM 597 C CA . GLU A 1 72 ? 5.356 -3.480 15.303 1.00 83.69 72 GLU A CA 1
ATOM 598 C C . GLU A 1 72 ? 5.392 -3.543 13.773 1.00 83.69 72 GLU A C 1
ATOM 600 O O . GLU A 1 72 ? 6.048 -2.728 13.104 1.00 83.69 72 GLU A O 1
ATOM 605 N N . LYS A 1 73 ? 4.665 -4.508 13.204 1.00 89.88 73 LYS A N 1
ATOM 606 C CA . LYS A 1 73 ? 4.414 -4.557 11.762 1.00 89.88 73 LYS A CA 1
ATOM 607 C C . LYS A 1 73 ? 3.622 -3.324 11.337 1.00 89.88 73 LYS A C 1
ATOM 609 O O . LYS A 1 73 ? 2.790 -2.816 12.085 1.00 89.88 73 LYS A O 1
ATOM 614 N N . ALA A 1 74 ? 3.881 -2.837 10.133 1.00 92.38 74 ALA A N 1
ATOM 615 C CA . ALA A 1 74 ? 2.996 -1.856 9.531 1.00 92.38 74 ALA A CA 1
ATOM 616 C C . ALA A 1 74 ? 1.748 -2.552 8.999 1.00 92.38 74 ALA A C 1
ATOM 618 O O . ALA A 1 74 ? 1.822 -3.694 8.546 1.00 92.38 74 ALA A O 1
ATOM 619 N N . ILE A 1 75 ? 0.618 -1.862 9.030 1.00 95.31 75 ILE A N 1
ATOM 620 C CA . ILE A 1 75 ? -0.665 -2.432 8.625 1.00 95.31 75 ILE A CA 1
ATOM 621 C C . ILE A 1 75 ? -1.441 -1.452 7.757 1.00 95.31 75 ILE A C 1
ATOM 623 O O . ILE A 1 75 ? -1.303 -0.241 7.918 1.00 95.31 75 ILE A O 1
ATOM 627 N N . ILE A 1 76 ? -2.266 -1.987 6.862 1.00 96.62 76 ILE A N 1
ATOM 628 C CA . ILE A 1 76 ? -3.296 -1.241 6.140 1.00 96.62 76 ILE A CA 1
ATOM 629 C C . ILE A 1 76 ? -4.657 -1.727 6.626 1.00 96.62 76 ILE A C 1
ATOM 631 O O . ILE A 1 76 ? -4.915 -2.933 6.648 1.00 96.62 76 ILE A O 1
ATOM 635 N N . LYS A 1 77 ? -5.523 -0.790 7.008 1.00 96.31 77 LYS A N 1
ATOM 636 C CA . LYS A 1 77 ? -6.907 -1.053 7.401 1.00 96.31 77 LYS A CA 1
ATOM 637 C C . LYS A 1 77 ? -7.896 -0.320 6.508 1.00 96.31 77 LYS A C 1
ATOM 639 O O . LYS A 1 77 ? -7.583 0.744 5.983 1.00 96.31 77 LYS A O 1
ATOM 644 N N . LYS A 1 78 ? -9.103 -0.869 6.407 1.00 95.69 78 LYS A N 1
ATOM 645 C CA . LYS A 1 78 ? -10.283 -0.212 5.839 1.00 95.69 78 LYS A CA 1
ATOM 646 C C . LYS A 1 78 ? -11.469 -0.467 6.758 1.00 95.69 78 LYS A C 1
ATOM 648 O O . LYS A 1 78 ? -11.729 -1.617 7.103 1.00 95.69 78 LYS A O 1
ATOM 653 N N . ASP A 1 79 ? -12.146 0.592 7.196 1.00 92.62 79 ASP A N 1
ATOM 654 C CA . ASP A 1 79 ? -13.306 0.499 8.098 1.00 92.62 79 ASP A CA 1
ATOM 655 C C . ASP A 1 79 ? -13.034 -0.373 9.349 1.00 92.62 79 ASP A C 1
ATOM 657 O O . ASP A 1 79 ? -13.865 -1.164 9.789 1.00 92.62 79 ASP A O 1
ATOM 661 N N . GLY A 1 80 ? -11.817 -0.277 9.900 1.00 91.69 80 GLY A N 1
ATOM 662 C CA . GLY A 1 80 ? -11.354 -1.068 11.049 1.00 91.69 80 GLY A CA 1
ATOM 663 C C . GLY A 1 80 ? -10.896 -2.501 10.733 1.00 91.69 80 GLY A C 1
ATOM 664 O O . GLY A 1 80 ? -10.247 -3.120 11.579 1.00 91.69 80 GLY A O 1
ATOM 665 N N . THR A 1 81 ? -11.155 -3.005 9.525 1.00 94.88 81 THR A N 1
ATOM 666 C CA . THR A 1 81 ? -10.749 -4.343 9.066 1.00 94.88 81 THR A CA 1
ATOM 667 C C . THR A 1 81 ? -9.308 -4.329 8.570 1.00 94.88 81 THR A C 1
ATOM 669 O O . THR A 1 81 ? -8.897 -3.408 7.866 1.00 94.88 81 THR A O 1
ATOM 672 N N . LEU A 1 82 ? -8.524 -5.337 8.953 1.00 96.88 82 LEU A N 1
ATOM 673 C CA . LEU A 1 82 ? -7.130 -5.489 8.545 1.00 96.88 82 LEU A CA 1
ATOM 674 C C . LEU A 1 82 ? -7.042 -6.050 7.123 1.00 96.88 82 LEU A C 1
ATOM 676 O O . LEU A 1 82 ? -7.404 -7.197 6.897 1.00 96.88 82 LEU A O 1
ATOM 680 N N . VAL A 1 83 ? -6.506 -5.256 6.198 1.00 97.75 83 VAL A N 1
ATOM 681 C CA . VAL A 1 83 ? -6.394 -5.610 4.776 1.00 97.75 83 VAL A CA 1
ATOM 682 C C . VAL A 1 83 ? -5.048 -6.262 4.474 1.00 97.75 83 VAL A C 1
ATOM 684 O O . VAL A 1 83 ? -4.986 -7.311 3.836 1.00 97.75 83 VAL A O 1
ATOM 687 N N . ALA A 1 84 ? -3.952 -5.661 4.942 1.00 97.69 84 ALA A N 1
ATOM 688 C CA . ALA A 1 84 ? -2.603 -6.148 4.667 1.00 97.69 84 ALA A CA 1
ATOM 689 C C . ALA A 1 84 ? -1.610 -5.774 5.773 1.00 97.69 84 ALA A C 1
ATOM 691 O O . ALA A 1 84 ? -1.791 -4.784 6.484 1.00 97.69 84 ALA A O 1
ATOM 692 N N . GLU A 1 85 ? -0.529 -6.542 5.874 1.00 96.19 85 GLU A N 1
ATOM 693 C CA . GLU A 1 85 ? 0.589 -6.310 6.782 1.00 96.19 85 GLU A CA 1
ATOM 694 C C . GLU A 1 85 ? 1.916 -6.213 6.035 1.00 96.19 85 GLU A C 1
ATOM 696 O O . GLU A 1 85 ? 2.140 -6.845 5.001 1.00 96.19 85 GLU A O 1
ATOM 701 N N . TRP A 1 86 ? 2.827 -5.453 6.628 1.00 93.12 86 TRP A N 1
ATOM 702 C CA . TRP A 1 86 ? 4.205 -5.326 6.203 1.00 93.12 86 TRP A CA 1
ATOM 703 C C . TRP A 1 86 ? 5.125 -5.423 7.410 1.00 93.12 86 TRP A C 1
ATOM 705 O O . TRP A 1 86 ? 5.189 -4.533 8.264 1.00 93.12 86 TRP A O 1
ATOM 715 N N . ASP A 1 87 ? 5.862 -6.520 7.467 1.00 89.06 87 ASP A N 1
ATOM 716 C CA . ASP A 1 87 ? 6.877 -6.748 8.474 1.00 89.06 87 ASP A CA 1
ATOM 717 C C . ASP A 1 87 ? 8.247 -6.333 7.936 1.00 89.06 87 ASP A C 1
ATOM 719 O O . ASP A 1 87 ? 8.743 -6.884 6.952 1.00 89.06 87 ASP A O 1
ATOM 723 N N . ASN A 1 88 ? 8.856 -5.346 8.589 1.00 74.19 88 ASN A N 1
ATOM 724 C CA . ASN A 1 88 ? 10.219 -4.898 8.324 1.00 74.19 88 ASN A CA 1
ATOM 725 C C . ASN A 1 88 ? 11.130 -5.046 9.549 1.00 74.19 88 ASN A C 1
ATOM 727 O O . ASN A 1 88 ? 12.143 -4.346 9.644 1.00 74.19 88 ASN A O 1
ATOM 731 N N . THR A 1 89 ? 10.772 -5.919 10.498 1.00 65.06 89 THR A N 1
ATOM 732 C CA . THR A 1 89 ? 11.535 -6.144 11.729 1.00 65.06 89 THR A CA 1
ATOM 733 C C . THR A 1 89 ? 12.913 -6.752 11.427 1.00 65.06 89 THR A C 1
ATOM 735 O O . THR A 1 89 ? 13.120 -7.954 11.360 1.00 65.06 89 THR A O 1
ATOM 738 N N . MET A 1 90 ? 13.876 -5.856 11.196 1.00 56.56 90 MET A N 1
ATOM 739 C CA . MET A 1 90 ? 15.317 -5.905 11.494 1.00 56.56 90 MET A CA 1
ATOM 740 C C . MET A 1 90 ? 16.085 -7.245 11.416 1.00 56.56 90 MET A C 1
ATOM 742 O O . MET A 1 90 ? 17.081 -7.410 12.119 1.00 56.56 90 MET A O 1
ATOM 746 N N . SER A 1 91 ? 15.755 -8.180 10.527 1.00 54.41 91 SER A N 1
ATOM 747 C CA . SER A 1 91 ? 16.727 -9.209 10.138 1.00 54.41 91 SER A CA 1
ATOM 748 C C . SER A 1 91 ? 17.566 -8.682 8.978 1.00 54.41 91 SER A C 1
ATOM 750 O O . SER A 1 91 ? 17.000 -8.286 7.964 1.00 54.41 91 SER A O 1
ATOM 752 N N . VAL A 1 92 ? 18.895 -8.651 9.112 1.00 53.34 92 VAL A N 1
ATOM 753 C CA . VAL A 1 92 ? 19.816 -8.475 7.976 1.00 53.34 92 VAL A CA 1
ATOM 754 C C . VAL A 1 92 ? 19.987 -9.841 7.290 1.00 53.34 92 VAL A C 1
ATOM 756 O O . VAL A 1 92 ? 20.251 -10.819 7.990 1.00 53.34 92 VAL A O 1
ATOM 759 N N . PRO A 1 93 ? 19.874 -9.943 5.950 1.00 59.19 93 PRO A N 1
ATOM 760 C CA . PRO A 1 93 ? 19.552 -8.871 5.004 1.00 59.19 93 PRO A CA 1
ATOM 761 C C . PRO A 1 93 ? 18.111 -8.399 5.187 1.00 59.19 93 PRO A C 1
ATOM 763 O O . PRO A 1 93 ? 17.246 -9.237 5.418 1.00 59.19 93 PRO A O 1
ATOM 766 N N . SER A 1 94 ? 17.878 -7.083 5.076 1.00 63.38 94 SER A N 1
ATOM 767 C CA . SER A 1 94 ? 16.576 -6.430 5.266 1.00 63.38 94 SER A CA 1
ATOM 768 C C . SER A 1 94 ? 15.526 -7.044 4.342 1.00 63.38 94 SER A C 1
ATOM 770 O O . SER A 1 94 ? 15.362 -6.626 3.196 1.00 63.38 94 SER A O 1
ATOM 772 N N . LYS A 1 95 ? 14.853 -8.078 4.834 1.00 71.62 95 LYS A N 1
ATOM 773 C CA . LYS A 1 95 ? 13.723 -8.716 4.178 1.00 71.62 95 LYS A CA 1
ATOM 774 C C . LYS A 1 95 ? 12.479 -8.023 4.690 1.00 71.62 95 LYS A C 1
ATOM 776 O O . LYS A 1 95 ? 12.254 -7.976 5.895 1.00 71.62 95 LYS A O 1
ATOM 781 N N . ALA A 1 96 ? 11.704 -7.480 3.767 1.00 79.88 96 ALA A N 1
ATOM 782 C CA . ALA A 1 96 ? 10.332 -7.133 4.052 1.00 79.88 96 ALA A CA 1
ATOM 783 C C . ALA A 1 96 ? 9.453 -8.350 3.771 1.00 79.88 96 ALA A C 1
ATOM 785 O O . ALA A 1 96 ? 9.625 -9.011 2.742 1.00 79.88 96 ALA A O 1
ATOM 786 N N . HIS A 1 97 ? 8.532 -8.647 4.678 1.00 88.56 97 HIS A N 1
ATOM 787 C CA . HIS A 1 97 ? 7.506 -9.656 4.470 1.00 88.56 97 HIS A CA 1
ATOM 788 C C . HIS A 1 97 ? 6.153 -8.966 4.345 1.00 88.56 97 HIS A C 1
ATOM 790 O O . HIS A 1 97 ? 5.699 -8.299 5.271 1.00 88.56 97 HIS A O 1
ATOM 796 N N . PHE A 1 98 ? 5.540 -9.116 3.178 1.00 93.56 98 PHE A N 1
ATOM 797 C CA . PHE A 1 98 ? 4.195 -8.643 2.902 1.00 93.56 98 PHE A CA 1
ATOM 798 C C . PHE A 1 98 ? 3.213 -9.804 3.049 1.00 93.56 98 PHE A C 1
ATOM 800 O O . PHE A 1 98 ? 3.471 -10.893 2.534 1.00 93.56 98 PHE A O 1
ATOM 807 N N . GLU A 1 99 ? 2.090 -9.550 3.711 1.00 95.56 99 GLU A N 1
ATOM 808 C CA . GLU A 1 99 ? 1.002 -10.511 3.854 1.00 95.56 99 GLU A CA 1
ATOM 809 C C . GLU A 1 99 ? -0.334 -9.814 3.589 1.00 95.56 99 GLU A C 1
ATOM 811 O O . GLU A 1 99 ? -0.681 -8.839 4.259 1.00 95.56 99 GLU A O 1
ATOM 816 N N . LEU A 1 100 ? -1.093 -10.316 2.615 1.00 97.62 100 LEU A N 1
ATOM 817 C CA . LEU A 1 100 ? -2.486 -9.930 2.427 1.00 97.62 100 LEU A CA 1
ATOM 818 C C . LEU A 1 100 ? -3.335 -10.704 3.442 1.00 97.62 100 LEU A C 1
ATOM 820 O O . LEU A 1 100 ? -3.258 -11.929 3.506 1.00 97.62 100 LEU A O 1
ATOM 824 N N . ARG A 1 101 ? -4.107 -9.988 4.258 1.00 97.62 101 ARG A N 1
ATOM 825 C CA . ARG A 1 101 ? -4.892 -10.560 5.362 1.00 97.62 101 ARG A CA 1
ATOM 826 C C . ARG A 1 101 ? -6.351 -10.800 5.000 1.00 97.62 101 ARG A C 1
ATOM 828 O O . ARG A 1 101 ? -6.988 -11.633 5.636 1.00 97.62 101 ARG A O 1
ATOM 835 N N . ASP A 1 102 ? -6.848 -10.087 3.999 1.00 95.94 102 ASP A N 1
ATOM 836 C CA . ASP A 1 102 ? -8.230 -10.159 3.546 1.00 95.94 102 ASP A CA 1
ATOM 837 C C . ASP A 1 102 ? -8.271 -10.568 2.063 1.00 95.94 102 ASP A C 1
ATOM 839 O O . ASP A 1 102 ? -7.734 -9.875 1.193 1.00 95.94 102 ASP A O 1
ATOM 843 N N . GLU A 1 103 ? -8.857 -11.737 1.785 1.00 94.94 103 GLU A N 1
ATOM 844 C CA . GLU A 1 103 ? -8.913 -12.328 0.441 1.00 94.94 103 GLU A CA 1
ATOM 845 C C . GLU A 1 103 ? -9.800 -11.538 -0.525 1.00 94.94 103 GLU A C 1
ATOM 847 O O . GLU A 1 103 ? -9.569 -11.606 -1.735 1.00 94.94 103 GLU A O 1
ATOM 852 N N . ASP A 1 104 ? -10.733 -10.723 -0.022 1.00 95.81 104 ASP A N 1
ATOM 853 C CA . ASP A 1 104 ? -11.573 -9.860 -0.864 1.00 95.81 104 ASP A CA 1
ATOM 854 C C . ASP A 1 104 ? -10.727 -8.839 -1.649 1.00 95.81 104 ASP A C 1
ATOM 856 O O . ASP A 1 104 ? -11.148 -8.317 -2.681 1.00 95.81 104 ASP A O 1
ATOM 860 N N . TYR A 1 105 ? -9.490 -8.604 -1.204 1.00 95.31 105 TYR A N 1
ATOM 861 C CA . TYR A 1 105 ? -8.522 -7.698 -1.816 1.00 95.31 105 TYR A CA 1
ATOM 862 C C . TYR A 1 105 ? -7.467 -8.414 -2.664 1.00 95.31 105 TYR A C 1
ATOM 864 O O . TYR A 1 105 ? -6.468 -7.803 -3.053 1.00 95.31 105 TYR A O 1
ATOM 872 N N . LYS A 1 106 ? -7.647 -9.707 -2.968 1.00 95.31 106 LYS A N 1
ATOM 873 C CA . LYS A 1 106 ? -6.629 -10.506 -3.669 1.00 95.31 106 LYS A CA 1
ATOM 874 C C . LYS A 1 106 ? -6.233 -9.923 -5.020 1.00 95.31 106 LYS A C 1
ATOM 876 O O . LYS A 1 106 ? -5.065 -9.974 -5.398 1.00 95.31 106 LYS A O 1
ATOM 881 N N . GLU A 1 107 ? -7.182 -9.337 -5.735 1.00 94.00 107 GLU A N 1
ATOM 882 C CA . GLU A 1 107 ? -6.900 -8.721 -7.028 1.00 94.00 107 GLU A CA 1
ATOM 883 C C . GLU A 1 107 ? -6.123 -7.397 -6.931 1.00 94.00 107 GLU A C 1
ATOM 885 O O . GLU A 1 107 ? -5.561 -6.953 -7.929 1.00 94.00 107 GLU A O 1
ATOM 890 N N . ASP A 1 108 ? -6.077 -6.781 -5.748 1.00 95.19 108 ASP A N 1
ATOM 891 C CA . ASP A 1 108 ? -5.401 -5.507 -5.479 1.00 95.19 108 ASP A CA 1
ATOM 892 C C . ASP A 1 108 ? -4.099 -5.722 -4.677 1.00 95.19 108 ASP A C 1
ATOM 894 O O . ASP A 1 108 ? -3.479 -4.784 -4.175 1.00 95.19 108 ASP A O 1
ATOM 898 N N . GLU A 1 109 ? -3.631 -6.971 -4.577 1.00 95.38 109 GLU A N 1
ATOM 899 C CA . GLU A 1 109 ? -2.449 -7.365 -3.803 1.00 95.38 109 GLU A CA 1
ATOM 900 C C . GLU A 1 109 ? -1.199 -6.549 -4.175 1.00 95.38 109 GLU A C 1
ATOM 902 O O . GLU A 1 109 ? -0.494 -6.027 -3.306 1.00 95.38 109 GLU A O 1
ATOM 907 N N . LEU A 1 110 ? -0.946 -6.382 -5.478 1.00 95.12 110 LEU A N 1
ATOM 908 C CA . LEU A 1 110 ? 0.194 -5.606 -5.973 1.00 95.12 110 LEU A CA 1
ATOM 909 C C . LEU A 1 110 ? 0.076 -4.115 -5.649 1.00 95.12 110 LEU A C 1
ATOM 911 O O . LEU A 1 110 ? 1.098 -3.453 -5.462 1.00 95.12 110 LEU A O 1
ATOM 915 N N . PHE A 1 111 ? -1.148 -3.589 -5.567 1.00 96.12 111 PHE A N 1
ATOM 916 C CA . PHE A 1 111 ? -1.372 -2.210 -5.162 1.00 96.12 111 PHE A CA 1
ATOM 917 C C . PHE A 1 111 ? -0.954 -2.012 -3.701 1.00 96.12 111 PHE A C 1
ATOM 919 O O . PHE A 1 111 ? -0.115 -1.153 -3.428 1.00 96.12 111 PHE A O 1
ATOM 926 N N . PHE A 1 112 ? -1.438 -2.847 -2.775 1.00 96.75 112 PHE A N 1
ATOM 927 C CA . PHE A 1 112 ? -1.076 -2.740 -1.354 1.00 96.75 112 PHE A CA 1
ATOM 928 C C . PHE A 1 112 ? 0.419 -2.971 -1.105 1.00 96.75 112 PHE A C 1
ATOM 930 O O . PHE A 1 112 ? 1.039 -2.235 -0.332 1.00 96.75 112 PHE A O 1
ATOM 937 N N . LEU A 1 113 ? 1.029 -3.924 -1.816 1.00 95.06 113 LEU A N 1
ATOM 938 C CA . LEU A 1 113 ? 2.479 -4.118 -1.802 1.00 95.06 113 LEU A CA 1
ATOM 939 C C . LEU A 1 113 ? 3.220 -2.843 -2.239 1.00 95.06 113 LEU A C 1
ATOM 941 O O . LEU A 1 113 ? 4.171 -2.405 -1.585 1.00 95.06 113 LEU A O 1
ATOM 945 N N . GLY A 1 114 ? 2.770 -2.226 -3.335 1.00 94.12 114 GLY A N 1
ATOM 946 C CA . GLY A 1 114 ? 3.342 -0.995 -3.872 1.00 94.12 114 GLY A CA 1
ATOM 947 C C . GLY A 1 114 ? 3.182 0.206 -2.938 1.00 94.12 114 GLY A C 1
ATOM 948 O O . GLY A 1 114 ? 4.109 1.019 -2.828 1.00 94.12 114 GLY A O 1
ATOM 949 N N . VAL A 1 115 ? 2.056 0.304 -2.225 1.00 94.31 115 VAL A N 1
ATOM 950 C CA . VAL A 1 115 ? 1.817 1.322 -1.189 1.00 94.31 115 VAL A CA 1
ATOM 951 C C . VAL A 1 115 ? 2.855 1.192 -0.075 1.00 94.31 115 VAL A C 1
ATOM 953 O O . VAL A 1 115 ? 3.558 2.165 0.207 1.00 94.31 115 VAL A O 1
ATOM 956 N N . PHE A 1 116 ? 3.023 -0.001 0.504 1.00 93.44 116 PHE A N 1
ATOM 957 C CA . PHE A 1 116 ? 4.017 -0.222 1.557 1.00 93.44 116 PHE A CA 1
ATOM 958 C C . PHE A 1 116 ? 5.442 0.051 1.080 1.00 93.44 116 PHE A C 1
ATOM 960 O O . PHE A 1 116 ? 6.190 0.772 1.746 1.00 93.44 116 PHE A O 1
ATOM 967 N N . HIS A 1 117 ? 5.815 -0.468 -0.093 1.00 90.75 117 HIS A N 1
ATOM 968 C CA . HIS A 1 117 ? 7.144 -0.233 -0.644 1.00 90.75 117 HIS A CA 1
ATOM 969 C C . HIS A 1 117 ? 7.398 1.263 -0.862 1.00 90.75 117 HIS A C 1
ATOM 971 O O . HIS A 1 117 ? 8.462 1.779 -0.519 1.00 90.75 117 HIS A O 1
ATOM 977 N N . THR A 1 118 ? 6.413 1.988 -1.396 1.00 90.25 118 THR A N 1
ATOM 978 C CA . THR A 1 118 ? 6.536 3.433 -1.596 1.00 90.25 118 THR A CA 1
ATOM 979 C C . THR A 1 118 ? 6.700 4.159 -0.267 1.00 90.25 118 THR A C 1
ATOM 981 O O . THR A 1 118 ? 7.619 4.963 -0.128 1.00 90.25 118 THR A O 1
ATOM 984 N N . TYR A 1 119 ? 5.868 3.847 0.724 1.00 87.94 119 TYR A N 1
ATOM 985 C CA . TYR A 1 119 ? 5.907 4.518 2.019 1.00 87.94 119 TYR A CA 1
ATOM 986 C C . TYR A 1 119 ? 7.237 4.296 2.762 1.00 87.94 119 TYR A C 1
ATOM 988 O O . TYR A 1 119 ? 7.829 5.248 3.272 1.00 87.94 119 TYR A O 1
ATOM 996 N N . PHE A 1 120 ? 7.753 3.061 2.776 1.00 85.44 120 PHE A N 1
ATOM 997 C CA . PHE A 1 120 ? 8.953 2.716 3.547 1.00 85.44 120 PHE A CA 1
ATOM 998 C C . PHE A 1 120 ? 10.276 2.887 2.799 1.00 85.44 120 PHE A C 1
ATOM 1000 O O . PHE A 1 120 ? 11.308 3.089 3.444 1.00 85.44 120 PHE A O 1
ATOM 1007 N N . HIS A 1 121 ? 10.277 2.805 1.466 1.00 81.44 121 HIS A N 1
ATOM 1008 C CA . HIS A 1 121 ? 11.516 2.690 0.688 1.00 81.44 121 HIS A CA 1
ATOM 1009 C C . HIS A 1 121 ? 11.673 3.720 -0.433 1.00 81.44 121 HIS A C 1
ATOM 1011 O O . HIS A 1 121 ? 12.779 3.850 -0.961 1.00 81.44 121 HIS A O 1
ATOM 1017 N N . ALA A 1 122 ? 10.641 4.491 -0.797 1.00 71.69 122 ALA A N 1
ATOM 1018 C CA . ALA A 1 122 ? 10.804 5.544 -1.800 1.00 71.69 122 ALA A CA 1
ATOM 1019 C C . ALA A 1 122 ? 11.524 6.773 -1.202 1.00 71.69 122 ALA A C 1
ATOM 1021 O O . ALA A 1 122 ? 10.899 7.716 -0.702 1.00 71.69 122 ALA A O 1
ATOM 1022 N N . GLY A 1 123 ? 12.861 6.739 -1.262 1.00 56.38 123 GLY A N 1
ATOM 1023 C CA . GLY A 1 123 ? 13.792 7.836 -0.952 1.00 56.38 123 GLY A CA 1
ATOM 1024 C C . GLY A 1 123 ? 13.959 8.822 -2.099 1.00 56.38 123 GLY A C 1
ATOM 1025 O O . GLY A 1 123 ? 14.278 8.384 -3.224 1.00 56.38 123 GLY A O 1
#

Foldseek 3Di:
DKDFDADPVRHTQKIKDFDDDPPPWTKIWMWGADPNDTWIKIWTFDDDPDFWTWTWIDTPRFIWIFTGGPPDWIFIDTPNHTQKTWDQPDDPVRDIDIDGPDCVCVRCSVVVVNVVCCVPPVD

pLDDT: mean 85.17, std 13.28, range [49.47, 97.75]

Sequence (123 aa):
MNYQVTDANQQVVFLSKKATNPFNRRQYHLSYFKNNEEHNVHLIDQKTFDLGETTTFDYNGGTYELIKQPLEKAIIKKDGTLVAEWDNTMSVPSKAHFELRDEDYKEDELFFLGVFHTYFHAG

Organism: NCBI:txid1385510